Protein AF-A0A377Z9R8-F1 (afdb_monomer_lite)

Foldseek 3Di:
DDDDPPDDDDDDPCCVVCVVVVVVVVVVCVVVDDDDDDDDDDDDDDDDDDDPVHPCPVVVVVVVD

Sequence (65 aa):
MIPGMNNITVVLRHPQEMAWEAIDKLQRWWEESDALEPESREISIPVIYGGEAGQILATSRAIAG

Secondary structure (DSSP, 8-state):
-EE-SS-EE---SSHHHHHHHHHHHHHHHHHH-----PPP---------SGGG-TTHHHHHHH--

Radius of gyration: 20.47 Å; chains: 1; bounding box: 48×27×42 Å

Structure (mmCIF, N/CA/C/O backbone):
data_AF-A0A377Z9R8-F1
#
_entry.id   AF-A0A377Z9R8-F1
#
loop_
_atom_site.group_PDB
_atom_site.id
_atom_site.type_symbol
_atom_site.label_atom_id
_atom_site.label_alt_id
_atom_site.label_comp_id
_atom_site.label_asym_id
_atom_site.label_entity_id
_atom_site.label_seq_id
_atom_site.pdbx_PDB_ins_code
_atom_site.Cartn_x
_atom_site.Cartn_y
_atom_site.Cartn_z
_atom_site.occupancy
_atom_site.B_iso_or_equiv
_atom_site.auth_seq_id
_atom_site.auth_comp_id
_atom_site.auth_asym_id
_atom_site.auth_atom_id
_atom_site.pdbx_PDB_model_num
ATOM 1 N N . MET A 1 1 ? -7.437 3.099 -1.071 1.00 86.25 1 MET A N 1
ATOM 2 C CA . MET A 1 1 ? -6.177 2.778 -0.376 1.00 86.25 1 MET A CA 1
ATOM 3 C C . MET A 1 1 ? -5.066 2.907 -1.393 1.00 86.25 1 MET A C 1
ATOM 5 O O . MET A 1 1 ? -5.266 2.480 -2.524 1.00 86.25 1 MET A O 1
ATOM 9 N N . ILE A 1 2 ? -3.962 3.538 -1.020 1.00 94.50 2 ILE A N 1
ATOM 10 C CA . ILE A 1 2 ? -2.811 3.762 -1.893 1.00 94.50 2 ILE A CA 1
ATOM 11 C C . ILE A 1 2 ? -1.581 3.215 -1.150 1.00 94.50 2 ILE A C 1
ATOM 13 O O . ILE A 1 2 ? -1.252 3.768 -0.098 1.00 94.50 2 ILE A O 1
ATOM 17 N N . PRO A 1 3 ? -0.948 2.122 -1.614 1.00 90.81 3 PRO A N 1
ATOM 18 C CA . PRO A 1 3 ? 0.277 1.607 -1.009 1.00 90.81 3 PRO A CA 1
ATOM 19 C C . PRO A 1 3 ? 1.499 2.433 -1.445 1.00 90.81 3 PRO A C 1
ATOM 21 O O . PRO A 1 3 ? 1.586 2.867 -2.594 1.00 90.81 3 PRO A O 1
ATOM 24 N N . GLY A 1 4 ? 2.433 2.650 -0.521 1.00 91.44 4 GLY A N 1
ATOM 25 C CA . GLY A 1 4 ? 3.764 3.209 -0.770 1.00 91.44 4 GLY A CA 1
ATOM 26 C C . GLY A 1 4 ? 4.856 2.144 -0.625 1.00 91.44 4 GLY A C 1
ATOM 27 O O . GLY A 1 4 ? 4.592 0.957 -0.775 1.00 91.44 4 GLY A O 1
ATOM 28 N N . MET A 1 5 ? 6.085 2.557 -0.296 1.00 90.19 5 MET A N 1
ATOM 29 C CA . MET A 1 5 ? 7.180 1.608 -0.030 1.00 90.19 5 MET A CA 1
ATOM 30 C C . MET A 1 5 ? 6.950 0.783 1.245 1.00 90.19 5 MET A C 1
ATOM 32 O O . MET A 1 5 ? 7.085 -0.431 1.226 1.00 90.19 5 MET A O 1
ATOM 36 N N . ASN A 1 6 ? 6.629 1.449 2.357 1.00 87.81 6 ASN A N 1
ATOM 37 C CA . ASN A 1 6 ? 6.467 0.841 3.686 1.00 87.81 6 ASN A CA 1
ATOM 38 C C . ASN A 1 6 ? 5.259 1.406 4.454 1.00 87.81 6 ASN A C 1
ATOM 40 O O . ASN A 1 6 ? 5.162 1.262 5.668 1.00 87.81 6 ASN A O 1
ATOM 44 N N . ASN A 1 7 ? 4.376 2.117 3.756 1.00 90.44 7 ASN A N 1
ATOM 45 C CA . ASN A 1 7 ? 3.223 2.788 4.333 1.00 90.44 7 ASN A CA 1
ATOM 46 C C . ASN A 1 7 ? 2.000 2.591 3.443 1.00 90.44 7 ASN A C 1
ATOM 48 O O . ASN A 1 7 ? 2.108 2.241 2.266 1.00 90.44 7 ASN A O 1
ATOM 52 N N . ILE A 1 8 ? 0.831 2.841 4.020 1.00 91.19 8 ILE A N 1
ATOM 53 C CA . ILE A 1 8 ? -0.449 2.759 3.334 1.00 91.19 8 ILE A CA 1
ATOM 54 C C . ILE A 1 8 ? -1.213 4.047 3.613 1.00 91.19 8 ILE A C 1
ATOM 56 O O . ILE A 1 8 ? -1.423 4.421 4.764 1.00 91.19 8 ILE A O 1
ATOM 60 N N . THR A 1 9 ? -1.690 4.699 2.555 1.00 94.06 9 THR A N 1
ATOM 61 C CA . THR A 1 9 ? -2.616 5.829 2.664 1.00 94.06 9 THR A CA 1
ATOM 62 C C . THR A 1 9 ? -4.057 5.345 2.515 1.00 94.06 9 THR A C 1
ATOM 64 O O . THR A 1 9 ? -4.430 4.711 1.518 1.00 94.06 9 THR A O 1
ATOM 67 N N . VAL A 1 10 ? -4.901 5.681 3.489 1.00 93.94 10 VAL A N 1
ATOM 68 C CA . VAL A 1 10 ? -6.335 5.366 3.493 1.00 93.94 10 VAL A CA 1
ATOM 69 C C . VAL A 1 10 ? -7.130 6.666 3.428 1.00 93.94 10 VAL A C 1
ATOM 71 O O . VAL A 1 10 ? -6.902 7.584 4.206 1.00 93.94 10 VAL A O 1
ATOM 74 N N . VAL A 1 11 ? -8.073 6.744 2.490 1.00 94.38 11 VAL A N 1
ATOM 75 C CA . VAL A 1 11 ? -8.985 7.886 2.347 1.00 94.38 11 VAL A CA 1
ATOM 76 C C . VAL A 1 11 ? -10.319 7.510 2.986 1.00 94.38 11 VAL A C 1
ATOM 78 O O . VAL A 1 11 ? -10.945 6.533 2.571 1.00 94.38 11 VAL A O 1
ATOM 81 N N . LEU A 1 12 ? -10.744 8.270 3.997 1.00 94.38 12 LEU A N 1
ATOM 82 C CA . LEU A 1 12 ? -12.007 8.058 4.707 1.00 94.38 12 LEU A CA 1
ATOM 83 C C . LEU A 1 12 ? -13.137 8.845 4.037 1.00 94.38 12 LEU A C 1
ATOM 85 O O . LEU A 1 12 ? -12.963 10.014 3.703 1.00 94.38 12 LEU A O 1
ATOM 89 N N . ARG A 1 13 ? -14.310 8.219 3.877 1.00 93.56 13 ARG A N 1
ATOM 90 C CA . ARG A 1 13 ? -15.498 8.888 3.312 1.00 93.56 13 ARG A CA 1
ATOM 91 C C . ARG A 1 13 ? -16.078 9.953 4.248 1.00 93.56 13 ARG A C 1
ATOM 93 O O . ARG A 1 13 ? -16.482 11.005 3.772 1.00 93.56 13 ARG A O 1
ATOM 100 N N . HIS A 1 14 ? -16.071 9.696 5.558 1.00 95.44 14 HIS A N 1
ATOM 101 C CA . HIS A 1 14 ? -16.573 10.612 6.589 1.00 95.44 14 HIS A CA 1
ATOM 102 C C . HIS A 1 14 ? -15.496 10.837 7.660 1.00 95.44 14 HIS A C 1
ATOM 104 O O . HIS A 1 14 ? -15.581 10.289 8.757 1.00 95.44 14 HIS A O 1
ATOM 110 N N . PRO A 1 15 ? -14.432 11.601 7.358 1.00 89.56 15 PRO A N 1
ATOM 111 C CA . PRO A 1 15 ? -13.262 11.689 8.231 1.00 89.56 15 PRO A CA 1
ATOM 112 C C . PRO A 1 15 ? -13.582 12.258 9.620 1.00 89.56 15 PRO A C 1
ATOM 114 O O . PRO A 1 15 ? -13.009 11.795 10.597 1.00 89.56 15 PRO A O 1
ATOM 117 N N . GLN A 1 16 ? -14.524 13.201 9.726 1.00 92.62 16 GLN A N 1
ATOM 118 C CA . GLN A 1 16 ? -14.904 13.814 11.008 1.00 92.62 16 GLN A CA 1
ATOM 119 C C . GLN A 1 16 ? -15.555 12.818 11.979 1.00 92.62 16 GLN A C 1
ATOM 121 O O . GLN A 1 16 ? -15.401 12.945 13.187 1.00 92.62 16 GLN A O 1
ATOM 126 N N . GLU A 1 17 ? -16.255 11.815 11.452 1.00 93.62 17 GLU A N 1
ATOM 127 C CA . GLU A 1 17 ? -16.936 10.790 12.249 1.00 93.62 17 GLU A CA 1
ATOM 128 C C . GLU A 1 17 ? -16.035 9.571 12.482 1.00 93.62 17 GLU A C 1
ATOM 130 O O . GLU A 1 17 ? -16.109 8.926 13.523 1.00 93.62 17 GLU A O 1
ATOM 135 N N . MET A 1 18 ? -15.165 9.259 11.516 1.00 93.00 18 MET A N 1
ATOM 136 C CA . MET A 1 18 ? -14.467 7.974 11.452 1.00 93.00 18 MET A CA 1
ATOM 137 C C . MET A 1 18 ? -12.995 8.024 11.867 1.00 93.00 18 MET A C 1
ATOM 139 O O . MET A 1 18 ? -12.398 6.964 12.020 1.00 93.00 18 MET A O 1
ATOM 143 N N . ALA A 1 19 ? -12.374 9.203 11.999 1.00 92.19 19 ALA A N 1
ATOM 144 C CA . ALA A 1 19 ? -10.917 9.306 12.147 1.00 92.19 19 ALA A CA 1
ATOM 145 C C . ALA A 1 19 ? -10.363 8.484 13.319 1.00 92.19 19 ALA A C 1
ATOM 147 O O . ALA A 1 19 ? -9.428 7.710 13.129 1.00 92.19 19 ALA A O 1
ATOM 148 N N . TRP A 1 20 ? -10.953 8.615 14.509 1.00 94.00 20 TRP A N 1
ATOM 149 C CA . TRP A 1 20 ? -10.456 7.935 15.707 1.00 94.00 20 TRP A CA 1
ATOM 150 C C . TRP A 1 20 ? -10.613 6.418 15.636 1.00 94.00 20 TRP A C 1
ATOM 152 O O . TRP A 1 20 ? -9.652 5.691 15.868 1.00 94.00 20 TRP A O 1
ATOM 162 N N . GLU A 1 21 ? -11.796 5.940 15.249 1.00 94.19 21 GLU A N 1
ATOM 163 C CA . GLU A 1 21 ? -12.054 4.506 15.100 1.00 94.19 21 GLU A CA 1
ATOM 164 C C . GLU A 1 21 ? -11.198 3.890 13.982 1.00 94.19 21 GLU A C 1
ATOM 166 O O . GLU A 1 21 ? -10.724 2.761 14.099 1.00 94.19 21 GLU A O 1
ATOM 171 N N . ALA A 1 22 ? -10.969 4.633 12.895 1.00 93.19 22 ALA A N 1
ATOM 172 C CA . ALA A 1 22 ? -10.123 4.182 11.801 1.00 93.19 22 ALA A CA 1
ATOM 173 C C . ALA A 1 22 ? -8.657 4.044 12.229 1.00 93.19 22 ALA A C 1
ATOM 175 O O . ALA A 1 22 ? -8.022 3.072 11.832 1.00 93.19 22 ALA A O 1
ATOM 176 N N . ILE A 1 23 ? -8.124 4.973 13.033 1.00 94.06 23 ILE A N 1
ATOM 177 C CA . ILE A 1 23 ? -6.744 4.891 13.539 1.00 94.06 23 ILE 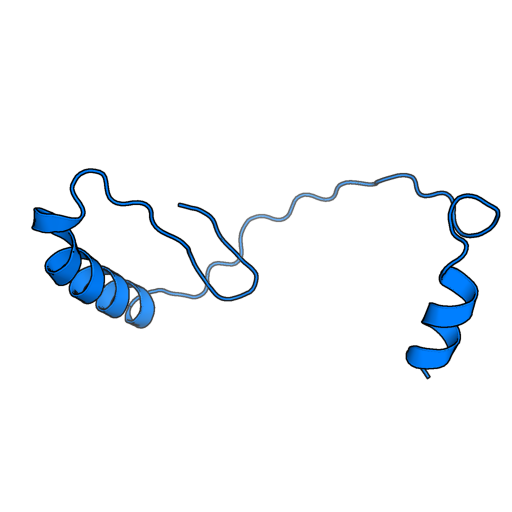A CA 1
ATOM 178 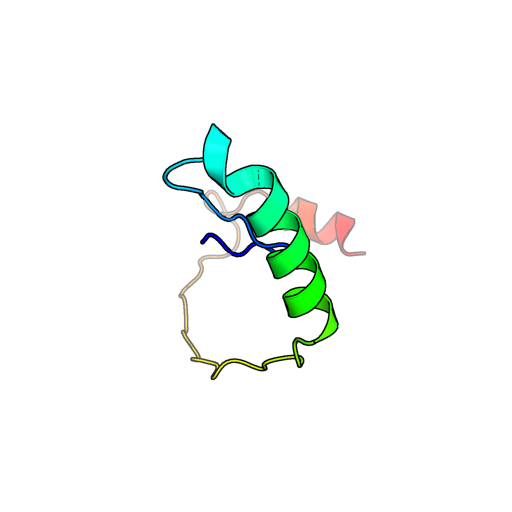C C . ILE A 1 23 ? -6.564 3.641 14.402 1.00 94.06 23 ILE A C 1
ATOM 180 O O . ILE A 1 23 ? -5.651 2.863 14.137 1.00 94.06 23 ILE A O 1
ATOM 184 N N . ASP A 1 24 ? -7.451 3.423 15.374 1.00 94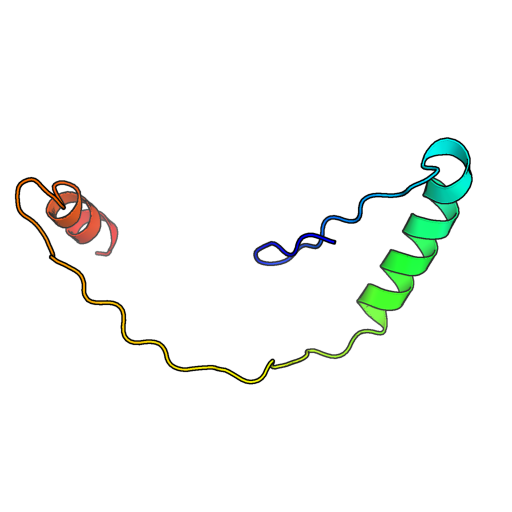.75 24 ASP A N 1
ATOM 185 C CA . ASP A 1 24 ? -7.372 2.282 16.296 1.00 94.75 24 ASP A CA 1
ATOM 186 C C . ASP A 1 24 ? -7.426 0.940 15.543 1.00 94.75 24 ASP A C 1
ATOM 188 O O . ASP A 1 24 ? -6.567 0.071 15.703 1.00 94.75 24 ASP A O 1
ATOM 192 N N . LYS A 1 25 ? -8.374 0.811 14.604 1.00 93.62 25 LYS A N 1
ATOM 193 C CA . LYS A 1 25 ? -8.497 -0.380 13.751 1.00 93.62 25 LYS A CA 1
ATOM 194 C C . LYS A 1 25 ? -7.270 -0.605 12.872 1.00 93.62 25 LYS A C 1
ATOM 196 O O . LYS A 1 25 ? -6.825 -1.742 12.744 1.00 93.62 25 LYS A O 1
ATOM 201 N N . LEU A 1 26 ? -6.740 0.452 12.252 1.00 94.19 26 LEU A N 1
ATOM 202 C CA . LEU A 1 26 ? -5.578 0.347 11.367 1.00 94.19 26 LEU A CA 1
ATOM 203 C C . LEU A 1 26 ? -4.311 -0.030 12.134 1.00 94.19 26 LEU A C 1
ATOM 205 O O . LEU A 1 26 ? -3.533 -0.827 11.620 1.00 94.19 26 LEU A O 1
ATOM 209 N N . GLN A 1 27 ? -4.116 0.500 13.344 1.00 92.50 27 GLN A N 1
ATOM 210 C CA . GLN A 1 27 ? -2.990 0.115 14.197 1.00 92.50 27 GLN A CA 1
ATOM 211 C C . GLN A 1 27 ? -3.067 -1.361 14.571 1.00 92.50 27 GLN A C 1
ATOM 213 O O . GLN A 1 27 ? -2.110 -2.096 14.339 1.00 92.50 27 GLN A O 1
ATOM 218 N N . ARG A 1 28 ? -4.231 -1.817 15.046 1.00 94.94 28 ARG A N 1
ATOM 219 C CA . ARG A 1 28 ? -4.413 -3.221 15.418 1.00 94.94 28 ARG A CA 1
ATOM 220 C C . ARG A 1 28 ? -4.199 -4.163 14.233 1.00 94.94 28 ARG A C 1
ATOM 222 O O . ARG A 1 28 ? -3.469 -5.139 14.348 1.00 94.94 28 ARG A O 1
ATOM 229 N N . TRP A 1 29 ? -4.783 -3.857 13.075 1.00 92.94 29 TRP A N 1
ATOM 230 C CA . TRP A 1 29 ? -4.580 -4.672 11.874 1.00 92.94 29 TRP A CA 1
ATOM 231 C C . TRP A 1 29 ? -3.139 -4.683 11.396 1.00 92.94 29 TRP A C 1
ATOM 233 O O . TRP A 1 29 ? -2.703 -5.689 10.855 1.00 92.94 29 TRP A O 1
ATOM 243 N N . TRP A 1 30 ? -2.407 -3.584 11.569 1.00 90.62 30 TRP A N 1
ATOM 244 C CA . TRP A 1 30 ? -1.000 -3.539 11.202 1.00 9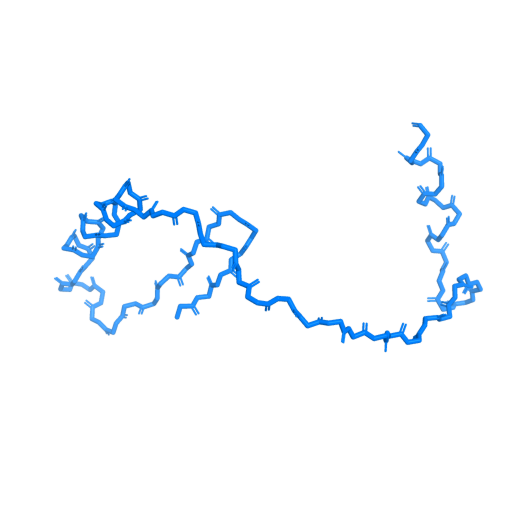0.62 30 TRP A CA 1
ATOM 245 C C . TRP A 1 30 ? -0.160 -4.482 12.068 1.00 90.62 30 TRP A C 1
ATOM 247 O O . TRP A 1 30 ? 0.700 -5.180 11.544 1.00 90.62 30 TRP A O 1
ATOM 257 N N . GLU A 1 31 ? -0.426 -4.531 13.373 1.00 92.25 31 GLU A N 1
ATOM 258 C CA . GLU A 1 31 ? 0.265 -5.428 14.309 1.00 92.25 31 GLU A CA 1
ATOM 259 C C . GLU A 1 31 ? -0.106 -6.901 14.100 1.00 92.25 31 GLU A C 1
ATOM 261 O O . GLU A 1 31 ? 0.746 -7.777 14.224 1.00 92.25 31 GLU A O 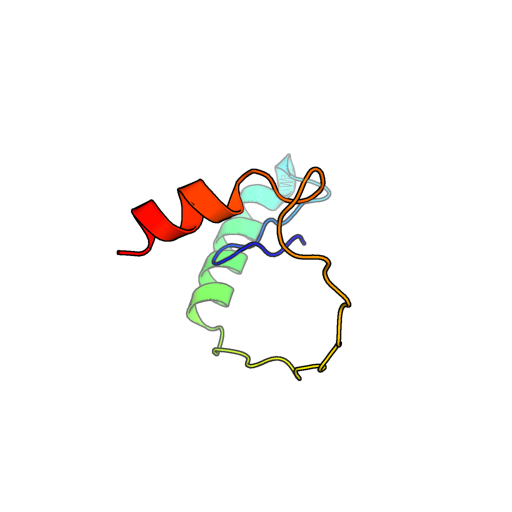1
ATOM 266 N N . GLU A 1 32 ? -1.370 -7.169 13.772 1.00 93.81 32 GLU A N 1
ATOM 267 C CA . GLU A 1 32 ? -1.894 -8.518 13.524 1.00 93.81 32 GLU A CA 1
ATOM 268 C C . GLU A 1 32 ? -1.595 -9.030 12.102 1.00 93.81 32 GLU A C 1
ATOM 270 O O . GLU A 1 32 ? -1.825 -10.202 11.809 1.00 93.81 32 GLU A O 1
ATOM 275 N N . SER A 1 33 ? -1.130 -8.162 11.199 1.00 87.12 33 SER A N 1
ATOM 276 C CA . SER A 1 33 ? -0.892 -8.496 9.796 1.00 87.12 33 SER A CA 1
ATOM 277 C C . SER A 1 33 ? 0.337 -9.382 9.636 1.00 87.12 33 SER A C 1
ATOM 279 O O . SER A 1 33 ? 1.453 -8.991 9.974 1.00 87.12 33 SER A O 1
ATOM 281 N N . ASP A 1 34 ? 0.159 -10.514 8.963 1.00 86.06 34 ASP A N 1
ATOM 282 C CA . ASP A 1 34 ? 1.277 -11.294 8.444 1.00 86.06 34 ASP A CA 1
ATOM 283 C C . ASP A 1 34 ? 1.946 -10.593 7.253 1.00 86.06 34 ASP A C 1
ATOM 285 O O . ASP A 1 34 ? 1.327 -9.816 6.515 1.00 86.06 34 ASP A O 1
ATOM 289 N N . ALA A 1 35 ? 3.229 -10.894 7.041 1.00 81.12 35 ALA A N 1
ATOM 290 C CA . ALA A 1 35 ? 3.930 -10.489 5.833 1.00 81.12 35 ALA A CA 1
ATOM 291 C C . ALA A 1 35 ? 3.375 -11.279 4.641 1.00 81.12 35 ALA A C 1
ATOM 293 O O . ALA A 1 35 ? 3.547 -12.494 4.545 1.00 81.12 35 ALA A O 1
ATOM 294 N N . LEU A 1 36 ? 2.705 -10.579 3.729 1.00 79.81 36 LEU A N 1
ATOM 295 C CA . LEU A 1 36 ? 2.205 -11.168 2.495 1.00 79.81 36 LEU A CA 1
ATOM 296 C C . LEU A 1 36 ? 3.263 -11.025 1.395 1.00 79.81 36 LEU A C 1
ATOM 298 O O . LEU A 1 36 ? 3.643 -9.907 1.050 1.00 79.81 36 LEU A O 1
ATOM 302 N N . GLU A 1 37 ? 3.687 -12.141 0.803 1.00 81.38 37 GLU A N 1
ATOM 303 C CA . GLU A 1 37 ? 4.418 -12.133 -0.466 1.00 81.38 37 GLU A CA 1
ATOM 304 C C . GLU A 1 37 ? 3.406 -12.246 -1.617 1.00 81.38 37 GLU A C 1
ATOM 306 O O . GLU A 1 37 ? 2.842 -13.321 -1.834 1.00 81.38 37 GLU A O 1
ATOM 311 N N . PRO A 1 38 ? 3.094 -11.147 -2.330 1.00 81.94 38 PRO A N 1
ATOM 312 C CA . PRO A 1 38 ? 2.146 -11.199 -3.433 1.00 81.94 38 PRO A CA 1
ATOM 313 C C . PRO A 1 38 ? 2.707 -12.043 -4.579 1.00 81.94 38 PRO A C 1
ATOM 315 O O . PRO A 1 38 ? 3.915 -12.061 -4.821 1.00 81.94 38 PRO A O 1
ATOM 318 N N . GLU A 1 39 ? 1.820 -12.688 -5.337 1.00 88.81 39 GLU A N 1
ATOM 319 C CA . GLU A 1 39 ? 2.224 -13.373 -6.562 1.00 88.81 39 GLU A CA 1
ATOM 320 C C . GLU A 1 39 ? 2.912 -12.385 -7.509 1.00 88.81 39 GLU A C 1
ATOM 322 O O . GLU A 1 39 ? 2.336 -11.385 -7.952 1.00 88.81 39 GLU A O 1
ATOM 327 N N .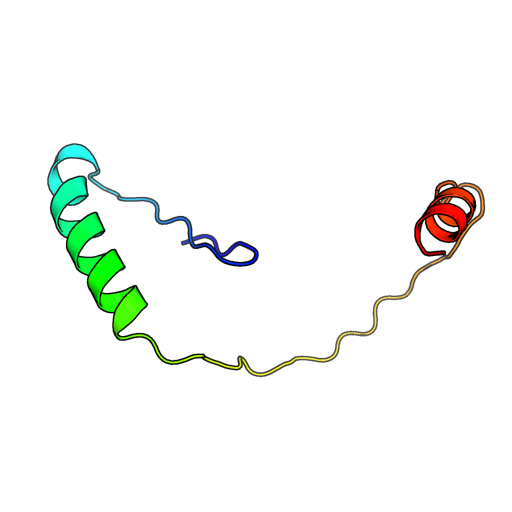 SER A 1 40 ? 4.180 -12.664 -7.798 1.00 87.31 40 SER A N 1
ATOM 328 C CA . SER A 1 40 ? 4.967 -11.853 -8.710 1.00 87.31 40 SER A CA 1
ATOM 329 C C . SER A 1 40 ? 4.585 -12.167 -10.149 1.00 87.31 40 SER A C 1
ATOM 331 O O . SER A 1 40 ? 4.401 -13.325 -10.530 1.00 87.31 40 SER A O 1
ATOM 333 N N . ARG A 1 41 ? 4.521 -11.123 -10.976 1.00 93.00 41 ARG A N 1
ATOM 334 C CA . ARG A 1 41 ? 4.453 -11.265 -12.427 1.00 93.00 41 ARG A CA 1
ATOM 335 C C . ARG A 1 41 ? 5.719 -10.701 -13.040 1.00 93.00 41 ARG A C 1
ATOM 337 O O . ARG A 1 41 ? 6.026 -9.524 -12.862 1.00 93.00 41 ARG A O 1
ATOM 344 N N . GLU A 1 42 ? 6.395 -11.523 -13.829 1.00 93.50 42 GLU A N 1
ATOM 345 C CA . GLU A 1 42 ? 7.505 -11.062 -14.649 1.00 93.50 42 GLU A CA 1
ATOM 346 C C . GLU A 1 42 ? 6.982 -10.231 -15.829 1.00 93.50 42 GLU A C 1
ATOM 348 O O . GLU A 1 42 ? 6.068 -10.639 -16.551 1.00 93.50 42 GLU A O 1
ATOM 353 N N . ILE A 1 43 ? 7.546 -9.037 -16.008 1.00 92.81 43 ILE A N 1
ATOM 354 C CA . ILE A 1 43 ? 7.243 -8.146 -17.129 1.00 92.81 43 ILE A CA 1
ATOM 355 C C . ILE A 1 43 ? 8.569 -7.641 -17.688 1.00 92.81 43 ILE A C 1
ATOM 357 O O . ILE A 1 43 ? 9.291 -6.905 -17.018 1.00 92.81 43 ILE A O 1
ATOM 361 N N . SER A 1 44 ? 8.879 -8.000 -18.931 1.00 94.44 44 SER A N 1
ATOM 362 C CA . SER A 1 44 ? 10.039 -7.452 -19.633 1.00 94.44 44 SER A CA 1
ATOM 363 C C . SER A 1 44 ? 9.692 -6.081 -20.213 1.00 94.44 44 SER A C 1
ATOM 365 O O . SER A 1 44 ? 8.819 -5.965 -21.073 1.00 94.44 44 SER A O 1
ATOM 367 N N . ILE A 1 45 ? 10.381 -5.036 -19.755 1.00 92.62 45 ILE A N 1
ATOM 368 C CA . ILE A 1 45 ? 10.225 -3.669 -20.265 1.00 92.62 45 ILE A CA 1
ATOM 369 C C . ILE A 1 45 ? 11.475 -3.325 -21.085 1.00 92.62 45 ILE A C 1
ATOM 371 O O . ILE A 1 45 ? 12.571 -3.325 -20.523 1.00 92.62 45 ILE A O 1
ATOM 375 N N . PRO A 1 46 ? 11.361 -3.042 -22.397 1.00 91.06 46 PRO A N 1
ATOM 376 C CA . PRO A 1 46 ? 12.510 -2.641 -23.198 1.00 91.06 46 PRO A CA 1
ATOM 377 C C . PRO A 1 46 ? 12.967 -1.231 -22.797 1.00 91.06 46 PRO A C 1
ATOM 379 O O . PRO A 1 46 ? 12.171 -0.292 -22.786 1.00 91.06 46 PRO A O 1
ATOM 382 N N . VAL A 1 47 ? 14.256 -1.079 -22.487 1.00 87.81 47 VAL A N 1
ATOM 383 C CA . VAL A 1 47 ? 14.867 0.191 -22.065 1.00 87.81 47 VAL A CA 1
ATOM 384 C C . VAL A 1 47 ? 16.032 0.535 -22.991 1.00 87.81 47 VAL A C 1
ATOM 386 O O . VAL A 1 47 ? 16.887 -0.305 -23.266 1.00 87.81 47 VAL A O 1
ATOM 389 N N . ILE A 1 48 ? 16.081 1.787 -23.452 1.00 86.88 48 ILE A N 1
ATOM 390 C CA . ILE A 1 48 ? 17.250 2.356 -24.132 1.00 86.88 48 ILE A CA 1
ATOM 391 C C . ILE A 1 48 ? 18.116 3.028 -23.064 1.00 86.88 48 ILE A C 1
ATOM 393 O O . ILE A 1 48 ? 17.678 3.974 -22.412 1.00 86.88 48 ILE A O 1
ATOM 397 N N . TYR A 1 49 ? 19.339 2.538 -22.875 1.00 82.56 49 TYR A N 1
ATOM 398 C CA . TYR A 1 49 ? 20.270 3.084 -21.889 1.00 82.56 49 TYR A CA 1
ATOM 399 C C . TYR A 1 49 ? 21.183 4.150 -22.512 1.00 82.56 49 TYR A C 1
ATOM 401 O O . TYR A 1 49 ? 21.812 3.915 -23.542 1.00 82.56 49 TYR A O 1
ATOM 409 N N . GLY A 1 50 ? 21.330 5.291 -21.836 1.00 80.62 50 GLY A N 1
ATOM 410 C CA . GLY A 1 50 ? 22.311 6.329 -22.168 1.00 80.62 50 GLY A CA 1
ATOM 411 C C . GLY A 1 50 ? 21.888 7.240 -23.325 1.00 80.62 50 GLY A C 1
ATOM 412 O O . GLY A 1 50 ? 20.718 7.304 -23.696 1.00 80.62 50 GLY A O 1
ATOM 413 N N . GLY A 1 51 ? 22.850 7.986 -23.877 1.00 75.75 51 GLY A N 1
ATOM 414 C CA . GLY A 1 51 ? 22.600 8.961 -24.945 1.00 75.75 51 GLY A CA 1
ATOM 415 C C . GLY A 1 51 ? 21.713 10.132 -24.504 1.00 75.75 51 GLY A C 1
ATOM 416 O O . GLY A 1 51 ? 21.589 10.418 -23.312 1.00 75.75 51 GLY A O 1
ATOM 417 N N . GLU A 1 52 ? 21.073 10.807 -25.463 1.00 76.88 52 GLU A N 1
ATOM 418 C CA . GLU A 1 52 ? 20.170 11.938 -25.184 1.00 76.88 52 GLU A CA 1
ATOM 419 C C . GLU A 1 52 ? 18.974 11.542 -24.302 1.00 76.88 52 GLU A C 1
ATOM 421 O O . GLU A 1 52 ? 18.514 12.357 -23.503 1.00 76.88 52 GLU A O 1
ATOM 426 N N . ALA A 1 53 ? 18.528 10.282 -24.394 1.00 72.56 53 ALA A N 1
ATOM 427 C CA . ALA A 1 53 ? 17.412 9.717 -23.634 1.00 72.56 53 ALA A CA 1
ATOM 428 C C . ALA A 1 53 ? 17.760 9.363 -22.172 1.00 72.56 53 ALA A C 1
ATOM 430 O O . ALA A 1 53 ? 16.860 9.156 -21.362 1.00 72.56 53 ALA A O 1
ATOM 431 N N . GLY A 1 54 ? 19.049 9.289 -21.818 1.00 69.25 54 GLY A N 1
ATOM 432 C CA . GLY A 1 54 ? 19.513 8.758 -20.533 1.00 69.25 54 GLY A CA 1
ATOM 433 C C . GLY A 1 54 ? 20.771 9.447 -20.014 1.00 69.25 54 GLY A C 1
ATOM 434 O O . GLY A 1 54 ? 21.729 8.778 -19.632 1.00 69.25 54 GLY A O 1
ATOM 435 N N . GLN A 1 55 ? 20.778 10.782 -19.995 1.00 70.12 55 GLN A N 1
ATOM 436 C CA . GLN A 1 55 ? 21.960 11.596 -19.667 1.00 70.12 55 GLN A CA 1
ATOM 437 C C . GLN A 1 55 ? 22.493 11.382 -18.236 1.00 70.12 55 GLN A C 1
ATOM 439 O O . GLN A 1 55 ? 23.674 11.602 -17.976 1.00 70.12 55 GLN A O 1
ATOM 444 N N . ILE A 1 56 ? 21.663 10.887 -17.311 1.00 76.69 56 ILE A N 1
ATOM 445 C CA . ILE A 1 56 ? 22.040 10.683 -15.903 1.00 76.69 56 ILE A CA 1
ATOM 446 C C . ILE A 1 56 ? 22.849 9.400 -15.639 1.00 76.69 56 ILE A C 1
ATOM 448 O O . ILE A 1 56 ? 23.359 9.220 -14.533 1.00 76.69 56 ILE A O 1
ATOM 452 N N . LEU A 1 57 ? 23.019 8.521 -16.640 1.00 70.88 57 LEU A N 1
ATOM 453 C CA . LEU A 1 57 ? 23.706 7.231 -16.462 1.00 70.88 57 LEU A CA 1
ATOM 454 C C . LEU A 1 57 ? 25.181 7.370 -16.048 1.00 70.88 57 LEU A C 1
ATOM 456 O O . LEU A 1 57 ? 25.706 6.534 -15.313 1.00 70.88 57 LEU A O 1
ATOM 460 N N . ALA A 1 58 ? 25.863 8.421 -16.509 1.00 65.81 58 ALA A N 1
ATOM 461 C CA . ALA A 1 58 ? 27.246 8.690 -16.115 1.00 65.81 58 ALA A CA 1
ATOM 462 C C . ALA A 1 58 ? 27.337 9.117 -14.641 1.00 65.81 58 ALA A C 1
ATOM 464 O O . ALA A 1 58 ? 28.224 8.667 -13.918 1.00 65.81 58 ALA A O 1
ATOM 465 N N . THR A 1 59 ? 26.385 9.932 -14.179 1.00 64.12 59 THR A N 1
ATOM 466 C CA . THR A 1 59 ? 26.310 10.390 -12.789 1.00 64.12 59 THR A CA 1
ATOM 467 C C . THR A 1 59 ? 25.921 9.255 -11.849 1.00 64.12 59 THR A C 1
ATOM 469 O O . THR A 1 59 ? 26.574 9.089 -10.826 1.00 64.12 59 THR A O 1
ATOM 472 N N . SER A 1 60 ? 24.933 8.420 -12.202 1.00 66.50 60 SER A N 1
ATOM 473 C CA . SER A 1 60 ? 24.503 7.290 -11.361 1.00 66.50 60 SER A CA 1
ATOM 474 C C . SER A 1 60 ? 25.632 6.290 -11.092 1.00 66.50 60 SER A C 1
ATOM 476 O O . SER A 1 60 ? 25.718 5.732 -10.002 1.00 66.50 60 SER A O 1
ATOM 478 N N . ARG A 1 61 ? 26.541 6.098 -12.056 1.00 65.25 61 ARG A N 1
ATOM 479 C CA . ARG A 1 61 ? 27.718 5.231 -11.896 1.00 65.25 61 ARG A CA 1
ATOM 480 C C . ARG A 1 61 ? 28.728 5.767 -10.875 1.00 65.25 61 ARG A C 1
ATOM 482 O O . ARG A 1 61 ? 29.420 4.970 -10.258 1.00 65.25 61 ARG A O 1
ATOM 489 N N . ALA A 1 62 ? 28.819 7.084 -10.694 1.00 64.75 62 ALA A N 1
ATOM 490 C CA . ALA A 1 62 ? 29.752 7.697 -9.748 1.00 64.75 62 ALA A CA 1
ATOM 491 C C . ALA A 1 62 ? 29.269 7.623 -8.287 1.00 64.75 62 ALA A C 1
ATOM 493 O O . ALA A 1 62 ? 30.089 7.598 -7.379 1.00 64.75 62 ALA A O 1
ATOM 494 N N . ILE A 1 63 ? 27.950 7.582 -8.068 1.00 67.06 63 ILE A N 1
ATOM 495 C CA . ILE A 1 63 ? 27.310 7.497 -6.737 1.00 67.06 63 ILE A CA 1
ATOM 496 C C . ILE A 1 63 ? 27.067 6.056 -6.277 1.00 67.06 63 ILE A C 1
ATOM 498 O O . ILE A 1 63 ? 26.855 5.829 -5.093 1.00 67.06 63 ILE A O 1
ATOM 502 N N . ALA A 1 64 ? 27.074 5.093 -7.200 1.00 69.69 64 ALA A N 1
ATOM 503 C CA . ALA A 1 64 ? 26.957 3.667 -6.897 1.00 69.69 64 ALA A CA 1
ATOM 504 C C . ALA A 1 64 ? 28.310 2.998 -6.564 1.00 69.69 64 ALA A C 1
ATOM 506 O O . ALA A 1 64 ? 28.364 1.770 -6.482 1.00 69.69 64 ALA A O 1
ATOM 507 N N . GLY A 1 65 ? 29.384 3.792 -6.449 1.00 51.84 65 GLY A N 1
ATOM 508 C CA . GLY A 1 65 ? 30.714 3.357 -6.014 1.00 51.84 65 GLY A CA 1
ATOM 509 C C . GLY A 1 65 ? 30.812 3.217 -4.504 1.00 51.84 65 GLY A C 1
ATOM 510 O O . GLY A 1 65 ? 30.329 4.135 -3.806 1.00 51.84 65 GLY A O 1
#

InterPro domains:
  IPR003833 Carboxyltransferase domain, subdomain C and D [PF02682] (1-63)

Organism: Klebsiella pneumoniae subsp. ozaenae (NCBI:txid574)

pLDDT: mean 85.55, std 10.48, range [51.84, 95.44]